Protein AF-A0A1X7TC64-F1 (afdb_monomer_lite)

Structure (mmCIF, N/CA/C/O backbone):
data_AF-A0A1X7TC64-F1
#
_entry.id   AF-A0A1X7TC64-F1
#
loop_
_atom_site.group_PDB
_atom_site.id
_atom_site.type_symbol
_atom_site.label_atom_id
_atom_site.label_alt_id
_atom_site.label_comp_id
_atom_site.label_asym_id
_atom_site.label_entity_id
_atom_site.label_seq_id
_atom_site.pdbx_PDB_ins_code
_atom_site.Cartn_x
_atom_site.Cartn_y
_atom_site.Cartn_z
_atom_site.occupancy
_atom_site.B_iso_or_equiv
_atom_site.auth_seq_id
_atom_site.auth_com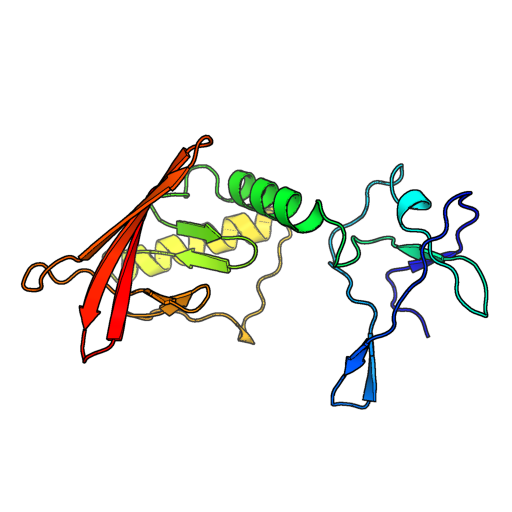p_id
_atom_site.auth_asym_id
_atom_site.auth_atom_id
_atom_site.pdbx_PDB_model_num
ATOM 1 N N . MET A 1 1 ? 27.688 -4.607 -8.112 1.00 47.28 1 MET A N 1
ATOM 2 C CA . MET A 1 1 ? 27.565 -3.399 -8.952 1.00 47.28 1 MET A CA 1
ATOM 3 C C . MET A 1 1 ? 26.449 -3.708 -9.927 1.00 47.28 1 MET A C 1
ATOM 5 O O . MET A 1 1 ? 26.600 -4.655 -10.681 1.00 47.28 1 MET A O 1
ATOM 9 N N . PHE A 1 2 ? 25.334 -2.991 -9.773 1.00 52.28 2 PHE A N 1
ATOM 10 C CA . PHE A 1 2 ? 23.979 -3.282 -10.266 1.00 52.28 2 PHE A CA 1
ATOM 11 C C . PHE A 1 2 ? 23.228 -4.399 -9.521 1.00 52.28 2 PHE A C 1
ATOM 13 O O . PHE A 1 2 ? 23.729 -5.507 -9.341 1.00 52.28 2 PHE A O 1
ATOM 20 N N . ASP A 1 3 ? 22.044 -4.039 -9.014 1.00 54.81 3 ASP A N 1
ATOM 21 C CA . ASP A 1 3 ? 21.034 -4.955 -8.472 1.00 54.81 3 ASP A CA 1
ATOM 22 C C . ASP A 1 3 ? 20.625 -5.981 -9.544 1.00 54.81 3 ASP A C 1
ATOM 24 O O . ASP A 1 3 ? 20.758 -5.710 -10.735 1.00 54.81 3 ASP A O 1
ATOM 28 N N . ARG A 1 4 ? 20.045 -7.127 -9.153 1.00 62.91 4 ARG A N 1
ATOM 29 C CA . ARG A 1 4 ? 19.507 -8.170 -10.070 1.00 62.91 4 ARG A CA 1
ATOM 30 C C . ARG A 1 4 ? 18.315 -7.713 -10.946 1.00 62.91 4 ARG A C 1
ATOM 32 O O . ARG A 1 4 ? 17.581 -8.544 -11.464 1.00 62.91 4 ARG A O 1
ATOM 39 N N . ASN A 1 5 ? 18.100 -6.408 -11.057 1.00 72.94 5 ASN A N 1
ATOM 40 C CA . ASN A 1 5 ? 16.872 -5.755 -11.498 1.00 72.94 5 ASN A CA 1
ATOM 41 C C . ASN A 1 5 ? 17.089 -4.823 -12.705 1.00 72.94 5 ASN A C 1
ATOM 43 O O . ASN A 1 5 ? 16.200 -4.035 -13.035 1.00 72.94 5 ASN A O 1
ATOM 47 N N . VAL A 1 6 ? 18.282 -4.853 -13.305 1.00 78.75 6 VAL A N 1
ATOM 48 C CA . VAL A 1 6 ? 18.631 -4.058 -14.484 1.00 78.75 6 VAL A CA 1
ATOM 49 C C . VAL A 1 6 ? 19.330 -4.924 -15.525 1.00 78.75 6 VAL A C 1
ATOM 51 O O . VAL A 1 6 ? 20.122 -5.808 -15.189 1.00 78.75 6 VAL A O 1
ATOM 54 N N . SER A 1 7 ? 19.082 -4.608 -16.790 1.00 85.12 7 SER A N 1
ATOM 55 C CA . SER A 1 7 ? 19.644 -5.288 -17.954 1.00 85.12 7 SER A CA 1
ATOM 56 C C . SER A 1 7 ? 20.342 -4.280 -18.885 1.00 85.12 7 SER A C 1
ATOM 58 O O . SER A 1 7 ? 19.987 -3.097 -18.880 1.00 85.12 7 SER A O 1
ATOM 60 N N . PRO A 1 8 ? 21.377 -4.679 -19.654 1.00 87.75 8 PRO A N 1
ATOM 61 C CA . PRO A 1 8 ? 21.969 -3.813 -20.674 1.00 87.75 8 PRO A CA 1
ATOM 62 C C . PRO A 1 8 ? 20.907 -3.348 -21.676 1.00 87.75 8 PRO A C 1
ATOM 64 O O . PRO A 1 8 ? 20.043 -4.132 -22.067 1.00 87.75 8 PRO A O 1
ATOM 67 N N . SER A 1 9 ? 20.976 -2.089 -22.102 1.00 85.62 9 SER A N 1
ATOM 68 C CA . SER A 1 9 ? 20.001 -1.504 -23.025 1.00 85.62 9 SER A CA 1
ATOM 69 C C . SER A 1 9 ? 20.677 -0.949 -24.274 1.00 85.62 9 SER A C 1
ATOM 71 O O . SER A 1 9 ? 21.810 -0.476 -24.225 1.00 85.62 9 SER A O 1
ATOM 73 N N . GLN A 1 10 ? 19.951 -0.984 -25.390 1.00 85.94 10 GLN A N 1
ATOM 74 C CA . GLN A 1 10 ? 20.285 -0.281 -26.637 1.00 85.94 10 GLN A CA 1
ATOM 75 C C . GLN A 1 10 ? 19.230 0.790 -26.964 1.00 85.94 10 GLN A C 1
ATOM 77 O O . GLN A 1 10 ? 19.053 1.168 -28.119 1.00 85.94 10 GLN A O 1
ATOM 82 N N . SER A 1 11 ? 18.488 1.238 -25.947 1.00 84.19 11 SER A N 1
ATOM 83 C CA . SER A 1 11 ? 17.411 2.211 -26.099 1.00 84.19 11 SER A CA 1
ATOM 84 C C . SER A 1 11 ? 17.908 3.529 -26.707 1.00 84.19 11 SER A C 1
ATOM 86 O O . SER A 1 11 ? 18.984 4.006 -26.339 1.00 84.19 11 SER A O 1
ATOM 88 N N . PRO A 1 12 ? 17.111 4.177 -27.577 1.00 83.56 12 PRO A N 1
ATOM 89 C CA . PRO A 1 12 ? 17.381 5.544 -28.018 1.00 83.56 12 PRO A CA 1
ATOM 90 C C . PRO A 1 12 ? 17.158 6.582 -26.901 1.00 83.56 12 PRO A C 1
ATOM 92 O O . PRO A 1 12 ? 17.525 7.746 -27.057 1.00 83.56 12 PRO A O 1
ATOM 95 N N . TRP A 1 13 ? 16.559 6.181 -25.775 1.00 78.06 13 TRP A N 1
ATOM 96 C CA . TRP A 1 13 ? 16.322 7.020 -24.603 1.00 78.06 13 TRP A CA 1
ATOM 97 C C . TRP A 1 13 ? 17.441 6.844 -23.572 1.00 78.06 13 TRP A C 1
ATOM 99 O O . TRP A 1 13 ? 17.956 5.748 -23.369 1.00 78.06 13 TRP A O 1
ATOM 109 N N . SER A 1 14 ? 17.799 7.919 -22.869 1.00 80.44 14 SER A N 1
ATOM 110 C CA . SER A 1 14 ? 18.749 7.855 -21.756 1.00 80.44 14 SER A CA 1
ATOM 111 C C . SER A 1 14 ? 18.461 8.953 -20.740 1.00 80.44 14 SER A C 1
ATOM 113 O O . SER A 1 14 ? 18.655 10.135 -21.020 1.00 80.44 14 SER A O 1
ATOM 115 N N . SER A 1 15 ? 18.064 8.557 -19.535 1.00 76.81 15 SER A N 1
ATOM 116 C CA .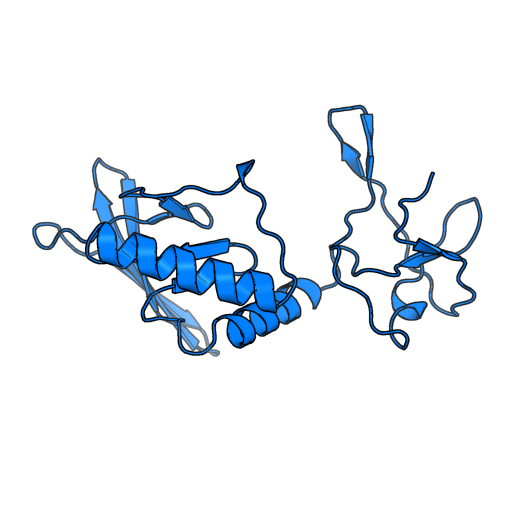 SER A 1 15 ? 17.904 9.461 -18.394 1.00 76.81 15 SER A CA 1
ATOM 117 C C . SER A 1 15 ? 19.160 9.451 -17.509 1.00 76.81 15 SER A C 1
ATOM 119 O O . SER A 1 15 ? 19.787 8.401 -17.340 1.00 76.81 15 SER A O 1
ATOM 121 N N . PRO A 1 16 ? 19.566 10.586 -16.914 1.00 67.69 16 PRO A N 1
ATOM 122 C CA . PRO A 1 16 ? 20.609 10.582 -15.894 1.00 67.69 16 PRO A CA 1
ATOM 123 C C . PRO A 1 16 ? 20.117 9.836 -14.646 1.00 67.69 16 PRO A C 1
ATOM 125 O O . PRO A 1 16 ? 18.955 9.960 -14.264 1.00 67.69 16 PRO A O 1
ATOM 128 N N . VAL A 1 17 ? 21.000 9.080 -13.987 1.00 69.44 17 VAL A N 1
ATOM 129 C CA . VAL A 1 17 ? 20.669 8.380 -12.737 1.00 69.44 17 VAL A CA 1
ATOM 130 C C . VAL A 1 17 ? 21.450 8.953 -11.563 1.00 69.44 17 VAL A C 1
ATOM 132 O O . VAL A 1 17 ? 22.655 9.189 -11.650 1.00 69.44 17 VAL A O 1
ATOM 135 N N . ILE A 1 18 ? 20.758 9.159 -10.444 1.00 64.44 18 ILE A N 1
ATOM 136 C CA . ILE A 1 18 ? 21.361 9.592 -9.185 1.00 64.44 18 ILE A CA 1
ATOM 137 C C . ILE A 1 18 ? 21.434 8.381 -8.258 1.00 64.44 18 ILE A C 1
ATOM 139 O O . ILE A 1 18 ? 20.428 7.729 -7.986 1.00 64.44 18 ILE A O 1
ATOM 143 N N . LEU A 1 19 ? 22.639 8.081 -7.772 1.00 67.38 19 LEU A N 1
ATOM 144 C CA . LEU A 1 19 ? 22.860 7.038 -6.776 1.00 67.38 19 LEU A CA 1
ATOM 145 C C . LEU A 1 19 ? 22.712 7.635 -5.379 1.00 67.38 19 LEU A C 1
ATOM 147 O O . LEU A 1 19 ? 23.426 8.572 -5.022 1.00 67.38 19 LEU A O 1
ATOM 151 N N . VAL A 1 20 ? 21.816 7.067 -4.575 1.00 68.56 20 VAL A N 1
ATOM 152 C CA . VAL A 1 20 ? 21.638 7.486 -3.183 1.00 68.56 20 VAL A CA 1
ATOM 153 C C . VAL A 1 20 ? 22.528 6.628 -2.292 1.00 68.56 20 VAL A C 1
ATOM 155 O O . VAL A 1 20 ? 22.457 5.397 -2.323 1.00 68.56 20 VAL A O 1
ATOM 158 N N . LYS A 1 21 ? 23.368 7.280 -1.480 1.00 70.44 21 LYS A N 1
ATOM 159 C CA . LYS A 1 21 ? 24.197 6.615 -0.470 1.00 70.44 21 LYS A CA 1
ATOM 160 C C . LYS A 1 21 ? 23.407 6.473 0.830 1.00 70.44 21 LYS A C 1
ATOM 162 O O . LYS A 1 21 ? 22.960 7.466 1.401 1.00 70.44 21 LYS A O 1
ATOM 167 N N . LYS A 1 22 ? 23.225 5.242 1.301 1.00 71.06 22 LYS A N 1
ATOM 168 C CA . LYS A 1 22 ? 22.591 4.954 2.592 1.00 71.06 22 LYS A CA 1
ATOM 169 C C . LYS A 1 22 ? 23.537 5.243 3.759 1.00 71.06 22 LYS A C 1
ATOM 171 O O . LYS A 1 22 ? 24.749 5.367 3.586 1.00 71.06 22 LYS A O 1
ATOM 176 N N . LYS A 1 23 ? 22.969 5.301 4.972 1.00 75.06 23 LYS A N 1
ATOM 177 C CA . LYS A 1 23 ? 23.714 5.478 6.235 1.00 75.06 23 LYS A CA 1
ATOM 178 C C . LYS A 1 23 ? 24.779 4.394 6.464 1.00 75.06 23 LYS A C 1
ATOM 180 O O . LYS A 1 23 ? 25.772 4.663 7.123 1.00 75.06 23 LYS A O 1
ATOM 185 N N . ASP A 1 24 ? 24.585 3.204 5.899 1.00 77.75 24 ASP A N 1
ATOM 186 C CA . ASP A 1 24 ? 25.529 2.078 5.944 1.00 77.75 24 ASP A CA 1
ATOM 187 C C . ASP A 1 24 ? 26.651 2.161 4.884 1.00 77.75 24 ASP A C 1
ATOM 189 O O . ASP A 1 24 ? 27.509 1.286 4.814 1.00 77.75 24 ASP A O 1
ATOM 193 N N . GLY A 1 25 ? 26.658 3.205 4.048 1.00 72.31 25 GLY A N 1
ATOM 194 C CA . GLY A 1 25 ? 27.643 3.415 2.991 1.00 72.31 25 GLY A CA 1
ATOM 195 C C . GLY A 1 25 ? 27.323 2.740 1.655 1.00 72.31 25 GLY A C 1
ATOM 196 O O . GLY A 1 25 ? 28.006 3.036 0.672 1.00 72.31 25 GLY A O 1
ATOM 197 N N . SER A 1 26 ? 26.284 1.901 1.583 1.00 70.50 26 SER A N 1
ATOM 198 C CA . SER A 1 26 ? 25.853 1.253 0.342 1.00 70.50 26 SER A CA 1
ATOM 199 C C . SER A 1 26 ? 25.202 2.248 -0.627 1.00 70.50 26 SER A C 1
ATOM 201 O O . SER A 1 26 ? 24.539 3.206 -0.222 1.00 70.50 26 SER A O 1
ATOM 203 N N . LEU A 1 27 ? 25.403 2.026 -1.927 1.00 63.38 27 LEU A N 1
ATOM 204 C CA . LEU A 1 27 ? 24.753 2.788 -2.994 1.00 63.38 27 LEU A CA 1
ATOM 205 C C . LEU A 1 27 ? 23.529 2.010 -3.468 1.00 63.38 27 LEU A C 1
ATOM 207 O O . LEU A 1 27 ? 23.649 0.843 -3.836 1.00 63.38 27 LEU A O 1
ATOM 211 N N . HIS A 1 28 ? 22.368 2.655 -3.466 1.00 67.56 28 HIS A N 1
ATOM 212 C CA . HIS A 1 28 ? 21.121 2.061 -3.929 1.00 67.56 28 HIS A CA 1
ATOM 213 C C . HIS A 1 28 ? 20.537 2.868 -5.084 1.00 67.56 28 HIS A C 1
ATOM 215 O O . HIS A 1 28 ? 20.495 4.101 -5.048 1.00 67.56 28 HIS A O 1
ATOM 221 N N . PHE A 1 29 ? 20.023 2.142 -6.074 1.00 65.44 29 PHE A N 1
ATOM 222 C CA . PHE A 1 29 ? 18.978 2.671 -6.933 1.00 65.44 29 PHE A CA 1
ATOM 223 C C . PHE A 1 29 ? 17.679 2.682 -6.128 1.00 65.44 29 PHE A C 1
ATOM 225 O O . PHE A 1 29 ? 17.368 1.724 -5.414 1.00 65.44 29 PHE A O 1
ATOM 232 N N . CYS A 1 30 ? 16.907 3.757 -6.231 1.00 60.78 30 CYS A N 1
ATOM 233 C CA . CYS A 1 30 ? 15.544 3.735 -5.732 1.00 60.78 30 CYS A CA 1
ATOM 234 C C . CYS A 1 30 ? 14.721 2.943 -6.761 1.00 60.78 30 CYS A C 1
ATOM 236 O O . CYS A 1 30 ? 14.377 3.472 -7.812 1.00 60.78 30 CYS A O 1
ATOM 238 N N . VAL A 1 31 ? 14.450 1.662 -6.482 1.00 56.03 31 VAL A N 1
ATOM 239 C CA . VAL A 1 31 ? 13.674 0.761 -7.352 1.00 56.03 31 VAL A CA 1
ATOM 240 C C . VAL A 1 31 ? 12.468 0.156 -6.623 1.00 56.03 31 VAL A C 1
ATOM 242 O O . VAL A 1 31 ? 12.610 -0.382 -5.526 1.00 56.03 31 VAL A O 1
ATOM 245 N N . ASP A 1 32 ? 11.294 0.245 -7.242 1.00 56.31 32 ASP A N 1
ATOM 246 C CA . ASP A 1 32 ? 10.073 -0.510 -6.951 1.00 56.31 32 ASP A CA 1
ATOM 247 C C . ASP A 1 32 ? 10.138 -1.884 -7.655 1.00 56.31 32 ASP A C 1
ATOM 249 O O . ASP A 1 32 ? 10.520 -2.024 -8.813 1.00 56.31 32 ASP A O 1
ATOM 253 N N . TYR A 1 33 ? 9.804 -2.949 -6.929 1.00 55.06 33 TYR A N 1
ATOM 254 C CA . TYR A 1 33 ? 10.034 -4.333 -7.357 1.00 55.06 33 TYR A CA 1
ATOM 255 C C . TYR A 1 33 ? 8.991 -4.882 -8.344 1.00 55.06 33 TYR A C 1
ATOM 257 O O . TYR A 1 33 ? 9.049 -6.059 -8.709 1.00 55.06 33 TYR A O 1
ATOM 265 N N . ARG A 1 34 ? 8.026 -4.076 -8.790 1.00 62.34 34 ARG A N 1
ATOM 266 C CA . ARG A 1 34 ? 7.042 -4.496 -9.801 1.00 62.34 34 ARG A CA 1
ATOM 267 C C . ARG A 1 34 ? 7.662 -4.536 -11.189 1.00 62.34 34 ARG A C 1
ATOM 269 O O . ARG A 1 34 ? 8.330 -3.593 -11.582 1.00 62.34 34 ARG A O 1
ATOM 276 N N . LYS A 1 35 ? 7.398 -5.583 -11.975 1.00 65.25 35 LYS A N 1
ATOM 277 C CA . LYS A 1 35 ? 7.926 -5.692 -13.348 1.00 65.25 35 LYS A CA 1
ATOM 278 C C . LYS A 1 35 ? 7.472 -4.529 -14.236 1.00 65.25 35 LYS A C 1
ATOM 280 O O . LYS A 1 35 ? 6.294 -4.167 -14.249 1.00 65.25 35 LYS A O 1
ATOM 285 N N . VAL A 1 36 ? 8.399 -3.996 -15.028 1.00 72.12 36 VAL A N 1
ATOM 286 C CA . VAL A 1 36 ? 8.080 -3.067 -16.119 1.00 72.12 36 VAL A CA 1
ATOM 287 C C . VAL A 1 36 ? 7.594 -3.883 -17.314 1.00 72.12 36 VAL A C 1
ATOM 289 O O . VAL A 1 36 ? 8.188 -4.908 -17.663 1.00 72.12 36 VAL A O 1
ATOM 292 N N . ALA A 1 37 ? 6.498 -3.433 -17.929 1.00 77.31 37 ALA A N 1
ATOM 293 C CA . ALA A 1 37 ? 6.020 -3.991 -19.192 1.00 77.31 37 ALA A CA 1
ATOM 294 C C . ALA A 1 37 ? 7.125 -3.881 -20.253 1.00 77.31 37 ALA A C 1
ATOM 296 O O . ALA A 1 37 ? 7.764 -2.834 -20.330 1.00 77.31 37 ALA A O 1
ATOM 297 N N . GLU A 1 38 ? 7.337 -4.932 -21.046 1.00 77.69 38 GLU A N 1
ATOM 298 C CA . GLU A 1 38 ? 8.471 -5.041 -21.978 1.00 77.69 38 GLU A CA 1
ATOM 299 C C . GLU A 1 38 ? 8.614 -3.789 -22.864 1.00 77.69 38 GLU A C 1
ATOM 301 O O . GLU A 1 38 ? 9.664 -3.150 -22.855 1.00 77.69 38 GLU A O 1
ATOM 306 N N . ASP A 1 39 ? 7.506 -3.335 -23.459 1.00 81.88 39 ASP A N 1
ATOM 307 C CA . ASP A 1 39 ? 7.423 -2.158 -24.345 1.00 81.88 39 ASP A CA 1
ATOM 308 C C . ASP A 1 39 ? 7.771 -0.815 -23.674 1.00 81.88 39 ASP A C 1
ATOM 310 O O . ASP A 1 39 ? 7.873 0.221 -24.327 1.00 81.88 39 ASP A O 1
ATOM 314 N N . ASN A 1 40 ? 7.890 -0.785 -22.346 1.00 81.12 40 ASN A N 1
ATOM 315 C CA . ASN A 1 40 ? 8.231 0.421 -21.595 1.00 81.12 40 ASN A CA 1
ATOM 316 C C . ASN A 1 40 ? 9.610 0.345 -20.934 1.00 81.12 40 ASN A C 1
ATOM 318 O O . ASN A 1 40 ? 10.035 1.347 -20.358 1.00 81.12 40 ASN A O 1
ATOM 322 N N . ARG A 1 41 ? 10.325 -0.788 -21.012 1.00 83.12 41 ARG A N 1
ATOM 323 C CA . ARG A 1 41 ? 11.660 -0.915 -20.403 1.00 83.12 41 ARG A CA 1
ATOM 324 C C . ARG A 1 41 ? 12.661 0.039 -21.028 1.00 83.12 41 ARG A C 1
ATOM 326 O O . ARG A 1 41 ? 13.379 0.715 -20.295 1.00 83.12 41 ARG A O 1
ATOM 333 N N . GLU A 1 42 ? 12.633 0.185 -22.350 1.00 83.56 42 GLU A N 1
ATOM 334 C CA . GLU A 1 42 ? 13.518 1.101 -23.077 1.00 83.56 42 GLU A CA 1
ATOM 335 C C . GLU A 1 42 ? 13.385 2.560 -22.599 1.00 83.56 42 GLU A C 1
ATOM 337 O O . GLU A 1 42 ? 14.368 3.297 -22.566 1.00 83.56 42 GLU A O 1
ATOM 342 N N . LYS A 1 43 ? 12.197 2.967 -22.130 1.00 81.44 43 LYS A N 1
ATOM 343 C CA . LYS A 1 43 ? 11.934 4.321 -21.608 1.00 81.44 43 LYS A CA 1
ATOM 344 C C . LYS A 1 43 ? 12.521 4.542 -20.216 1.00 81.44 43 LYS A C 1
ATOM 346 O O . LYS A 1 43 ? 12.629 5.677 -19.765 1.00 81.44 43 LYS A O 1
ATOM 351 N N . THR A 1 44 ? 12.894 3.464 -19.529 1.00 82.38 44 THR A N 1
ATOM 352 C CA . THR A 1 44 ? 13.574 3.503 -18.227 1.00 82.38 44 THR A CA 1
ATOM 353 C C . THR A 1 44 ? 15.097 3.471 -18.360 1.00 82.38 44 THR A C 1
ATOM 355 O O . THR A 1 44 ? 15.794 3.363 -17.352 1.00 82.38 44 THR A O 1
ATOM 358 N N . ALA A 1 45 ? 15.620 3.539 -19.589 1.00 85.12 45 ALA A N 1
ATOM 359 C CA . ALA A 1 45 ? 17.046 3.459 -19.836 1.00 85.12 45 ALA A CA 1
ATOM 360 C C . ALA A 1 45 ? 17.810 4.630 -19.201 1.00 85.12 45 ALA A C 1
ATOM 362 O O . ALA A 1 45 ? 17.380 5.788 -19.228 1.00 85.12 45 ALA A O 1
ATOM 363 N N . PHE A 1 46 ? 18.964 4.312 -18.625 1.00 83.88 46 PHE A N 1
ATOM 364 C CA . PHE A 1 46 ? 19.838 5.238 -17.934 1.00 83.88 46 PHE A CA 1
ATOM 365 C C . PHE A 1 46 ? 21.306 4.955 -18.242 1.00 83.88 46 PHE A C 1
ATOM 367 O O . PHE A 1 46 ? 21.740 3.807 -18.382 1.00 83.88 46 PHE A O 1
ATOM 374 N N . SER A 1 47 ? 22.087 6.028 -18.334 1.00 82.88 47 SER A N 1
ATOM 375 C CA . SER A 1 47 ? 23.510 5.949 -18.661 1.00 82.88 47 SER A CA 1
ATOM 376 C C . SER A 1 47 ? 24.373 5.873 -17.409 1.00 82.88 47 SER A C 1
ATOM 378 O O . SER A 1 47 ? 24.201 6.633 -16.454 1.00 82.88 47 SER A O 1
ATOM 380 N N . THR A 1 48 ? 25.359 4.982 -17.437 1.00 79.19 48 THR A N 1
ATOM 381 C CA . THR A 1 48 ? 26.441 4.914 -16.450 1.00 79.19 48 THR A CA 1
ATOM 382 C C . THR A 1 48 ? 27.788 5.049 -17.153 1.00 79.19 48 THR A C 1
ATOM 384 O O . THR A 1 48 ? 27.877 4.936 -18.374 1.00 79.19 48 THR A O 1
ATOM 387 N N . ARG A 1 49 ? 28.876 5.216 -16.388 1.00 79.06 49 ARG A N 1
ATOM 388 C CA . ARG A 1 49 ? 30.242 5.213 -16.949 1.00 79.06 49 ARG A CA 1
ATOM 389 C C . ARG A 1 49 ? 30.588 3.926 -17.710 1.00 79.06 49 ARG A C 1
ATOM 391 O O . ARG A 1 49 ? 31.487 3.949 -18.538 1.00 79.06 49 ARG A O 1
ATOM 398 N N . ASN A 1 50 ? 29.876 2.833 -17.434 1.00 81.38 50 ASN A N 1
ATOM 399 C CA . ASN A 1 50 ? 30.151 1.509 -17.986 1.00 81.38 50 ASN A CA 1
ATOM 400 C C . ASN A 1 50 ? 29.122 1.081 -19.048 1.00 81.38 50 ASN A C 1
ATOM 402 O O . ASN A 1 50 ? 29.082 -0.093 -19.403 1.00 81.38 50 ASN A O 1
ATOM 406 N N . GLY A 1 51 ? 28.279 2.000 -19.529 1.00 83.50 51 GLY A N 1
ATOM 407 C CA . GLY A 1 51 ? 27.294 1.729 -20.577 1.00 83.50 51 GLY A CA 1
ATOM 408 C C . GLY A 1 51 ? 25.864 2.109 -20.204 1.00 83.50 51 GLY A C 1
ATOM 409 O O . GLY A 1 51 ? 25.606 2.672 -19.131 1.00 83.50 51 GLY A O 1
ATOM 410 N N . LEU A 1 52 ? 24.950 1.796 -21.124 1.00 86.62 52 LEU A N 1
ATOM 411 C CA . LEU A 1 52 ? 23.516 2.051 -21.021 1.00 86.62 52 LEU A CA 1
ATOM 412 C C . LEU A 1 52 ? 22.796 0.819 -20.457 1.00 86.62 52 LEU A C 1
ATOM 414 O O . LEU A 1 52 ? 22.986 -0.304 -20.928 1.00 86.62 52 LEU A O 1
ATOM 418 N N . PHE A 1 53 ? 21.954 1.037 -19.454 1.00 87.00 53 PHE A N 1
ATOM 419 C CA . PHE A 1 53 ? 21.182 -0.005 -18.779 1.00 87.00 53 PHE A CA 1
ATOM 420 C C . PHE A 1 53 ? 19.715 0.410 -18.703 1.00 87.00 53 PHE A C 1
ATOM 422 O O . PHE A 1 53 ? 19.410 1.592 -18.769 1.00 87.00 53 PHE A O 1
ATOM 429 N N . GLN A 1 54 ? 18.804 -0.543 -18.550 1.00 86.44 54 GLN A N 1
ATOM 430 C CA . GLN A 1 54 ? 17.374 -0.309 -18.334 1.00 86.44 54 GLN A CA 1
ATOM 431 C C . GLN A 1 54 ? 16.885 -1.112 -17.132 1.00 86.44 54 GLN A C 1
ATOM 433 O O . GLN A 1 54 ? 17.512 -2.101 -16.749 1.00 86.44 54 GLN A O 1
ATOM 438 N N . PHE A 1 55 ? 15.773 -0.699 -16.529 1.00 83.62 55 PHE A N 1
ATOM 439 C CA . PHE A 1 55 ? 15.206 -1.419 -15.397 1.00 83.62 55 PHE A CA 1
ATOM 440 C C . PHE A 1 55 ? 14.222 -2.508 -15.845 1.00 83.62 55 PHE A C 1
ATOM 442 O O . PHE A 1 55 ? 13.327 -2.272 -16.658 1.00 83.62 55 PHE A O 1
ATOM 449 N N . ASP A 1 56 ? 14.341 -3.695 -15.248 1.00 79.12 56 ASP A N 1
ATOM 450 C CA . ASP A 1 56 ? 13.398 -4.805 -15.451 1.00 79.12 56 ASP A CA 1
ATOM 451 C C . ASP A 1 56 ? 12.170 -4.684 -14.528 1.00 79.12 56 ASP A C 1
ATOM 453 O O . ASP A 1 56 ? 11.099 -5.247 -14.783 1.00 79.12 56 ASP A O 1
ATOM 457 N N . VAL A 1 57 ? 12.320 -3.904 -13.456 1.00 77.38 57 VAL A N 1
ATOM 458 C CA . VAL A 1 57 ? 11.292 -3.557 -12.470 1.00 77.38 57 VAL A CA 1
ATOM 459 C C . VAL A 1 57 ? 11.196 -2.037 -12.309 1.00 77.38 57 VAL A C 1
ATOM 461 O O . VAL A 1 57 ? 12.088 -1.301 -12.702 1.00 77.38 57 VAL A O 1
ATOM 464 N N . MET A 1 58 ? 10.071 -1.531 -11.835 1.00 72.06 58 MET A N 1
ATOM 465 C CA . MET A 1 58 ? 9.727 -0.119 -11.892 1.00 72.06 58 MET A CA 1
ATOM 466 C C . MET A 1 58 ? 10.697 0.716 -11.046 1.00 72.06 58 MET A C 1
ATOM 468 O O . MET A 1 58 ? 10.745 0.524 -9.847 1.00 72.06 58 MET A O 1
ATOM 472 N N . PRO A 1 59 ? 11.469 1.676 -11.574 1.00 70.38 59 PRO A N 1
ATOM 473 C CA . PRO A 1 59 ? 12.251 2.550 -10.702 1.00 70.38 59 PRO A CA 1
ATOM 474 C C . PRO A 1 59 ? 11.337 3.482 -9.878 1.00 70.38 59 PRO A C 1
ATOM 476 O O . PRO A 1 59 ? 10.296 3.938 -10.359 1.00 70.38 59 PRO A O 1
ATOM 479 N N . PHE A 1 60 ? 11.719 3.796 -8.636 1.00 62.47 60 PHE A N 1
ATOM 480 C CA . PHE A 1 60 ? 11.075 4.860 -7.853 1.00 62.47 60 PHE A CA 1
ATOM 481 C C . PHE A 1 60 ? 11.319 6.216 -8.532 1.00 62.47 60 PHE A C 1
ATOM 483 O O . PHE A 1 60 ? 12.378 6.454 -9.110 1.00 62.47 60 PHE A O 1
ATOM 490 N N . GLY A 1 61 ? 10.348 7.125 -8.424 1.00 61.19 61 GLY A N 1
ATOM 491 C CA . GLY A 1 61 ? 10.416 8.456 -9.042 1.00 61.19 61 GLY A CA 1
ATOM 492 C C . GLY A 1 61 ? 9.803 8.538 -10.444 1.00 61.19 61 GLY A C 1
ATOM 493 O O . GLY A 1 61 ? 9.666 9.632 -10.979 1.00 61.19 61 GLY A O 1
ATOM 494 N N . LEU A 1 62 ? 9.351 7.419 -11.022 1.00 63.38 62 LEU A N 1
ATOM 495 C CA . LEU A 1 62 ? 8.414 7.460 -12.147 1.00 63.38 62 LEU A CA 1
ATOM 496 C C . LEU A 1 62 ? 7.078 8.035 -11.664 1.00 63.38 62 LEU A C 1
ATOM 498 O O . LEU A 1 62 ? 6.412 7.421 -10.829 1.00 63.38 62 LEU A O 1
ATOM 502 N N . CYS A 1 63 ? 6.655 9.171 -12.227 1.00 57.50 63 CYS A N 1
ATOM 503 C CA . CYS A 1 63 ? 5.454 9.903 -11.802 1.00 57.50 63 CYS A CA 1
ATOM 504 C C . CYS A 1 63 ? 4.179 9.037 -11.729 1.00 57.50 63 CYS A C 1
ATOM 506 O O . CYS A 1 63 ? 3.297 9.302 -10.922 1.00 57.50 63 CYS A O 1
ATOM 508 N N . ASN A 1 64 ? 4.097 7.961 -12.520 1.00 63.31 64 ASN A N 1
ATOM 509 C CA . ASN A 1 64 ? 2.917 7.091 -12.595 1.00 63.31 64 ASN A CA 1
ATOM 510 C C . ASN A 1 64 ? 3.001 5.824 -11.726 1.00 63.31 64 ASN A C 1
ATOM 512 O O . ASN A 1 64 ? 2.049 5.042 -11.696 1.00 63.31 64 ASN A O 1
ATOM 516 N N . ALA A 1 65 ? 4.119 5.586 -11.034 1.00 69.44 65 ALA A N 1
ATOM 517 C CA . ALA A 1 65 ? 4.317 4.378 -10.236 1.00 69.44 65 ALA A CA 1
ATOM 518 C C . ALA A 1 65 ? 3.297 4.277 -9.093 1.00 69.44 65 ALA A C 1
ATOM 520 O O . ALA A 1 65 ? 2.620 3.255 -8.952 1.00 69.44 65 ALA A O 1
ATOM 521 N N . LEU A 1 66 ? 3.141 5.364 -8.337 1.00 70.88 66 LEU A N 1
ATOM 522 C CA . LEU A 1 66 ? 2.235 5.467 -7.190 1.00 70.88 66 LEU A CA 1
ATOM 523 C C . LEU A 1 66 ? 0.772 5.335 -7.626 1.00 70.88 66 LEU A C 1
ATOM 525 O O . LEU A 1 66 ? 0.049 4.496 -7.101 1.00 70.88 66 LEU A O 1
ATOM 529 N N . ALA A 1 67 ? 0.361 6.066 -8.667 1.00 75.56 67 ALA A N 1
ATOM 530 C CA . ALA A 1 67 ? -1.000 5.987 -9.202 1.00 75.56 67 ALA A CA 1
ATOM 531 C C . ALA A 1 67 ? -1.348 4.578 -9.717 1.00 75.56 67 ALA A C 1
ATOM 533 O O . ALA A 1 67 ? -2.449 4.074 -9.499 1.00 75.56 67 ALA A O 1
ATOM 534 N N . ARG A 1 68 ? -0.399 3.894 -10.369 1.00 76.56 68 ARG A N 1
ATOM 535 C CA . ARG A 1 68 ? -0.593 2.504 -10.805 1.00 76.56 68 ARG A CA 1
ATOM 536 C C . ARG A 1 68 ? -0.650 1.536 -9.625 1.00 76.56 68 ARG A C 1
ATOM 538 O O . ARG A 1 68 ? -1.340 0.527 -9.718 1.00 76.56 68 ARG A O 1
ATOM 545 N N . PHE A 1 69 ? 0.099 1.807 -8.554 1.00 80.88 69 PHE A N 1
ATOM 546 C CA . PHE A 1 69 ? 0.068 0.984 -7.345 1.00 80.88 69 PHE A CA 1
ATOM 547 C C . PHE A 1 69 ? -1.255 1.131 -6.607 1.00 80.88 69 PHE A C 1
ATOM 549 O O . PHE A 1 69 ? -1.894 0.120 -6.347 1.00 80.88 69 PHE A O 1
ATOM 556 N N . GLN A 1 70 ? -1.716 2.367 -6.405 1.00 83.25 70 GLN A N 1
ATOM 557 C CA . GLN A 1 70 ? -3.033 2.642 -5.837 1.00 83.25 70 GLN A CA 1
ATOM 558 C C . GLN A 1 70 ? -4.121 1.883 -6.602 1.00 83.25 70 GLN A C 1
ATOM 560 O O . GLN A 1 70 ? -4.845 1.093 -6.013 1.00 83.25 70 GLN A O 1
ATOM 565 N N . ARG A 1 71 ? -4.154 2.003 -7.938 1.00 84.50 71 ARG A N 1
ATOM 566 C CA . ARG A 1 71 ? -5.131 1.279 -8.769 1.00 84.50 71 ARG A CA 1
ATOM 567 C C . ARG A 1 71 ? -5.044 -0.240 -8.625 1.00 84.50 71 ARG A C 1
ATOM 569 O O . ARG A 1 71 ? -6.067 -0.913 -8.662 1.00 84.50 71 ARG A O 1
ATOM 576 N N . LEU A 1 72 ? -3.834 -0.793 -8.516 1.00 87.25 72 LEU A N 1
ATOM 577 C CA . LEU A 1 72 ? -3.648 -2.225 -8.277 1.00 87.25 72 LEU A CA 1
ATOM 578 C C . LEU A 1 72 ? -4.253 -2.625 -6.930 1.00 87.25 72 LEU A C 1
ATOM 580 O O . LEU A 1 72 ? -5.007 -3.592 -6.875 1.00 87.25 72 LEU A O 1
ATOM 584 N N . MET A 1 73 ? -3.948 -1.876 -5.874 1.00 89.38 73 MET A N 1
ATOM 585 C CA . MET A 1 73 ? -4.475 -2.133 -4.537 1.00 89.38 73 MET A CA 1
ATOM 586 C C . MET A 1 73 ? -6.001 -2.014 -4.499 1.00 89.38 73 MET A C 1
ATOM 588 O O . MET A 1 73 ? -6.654 -2.887 -3.926 1.00 89.38 73 MET A O 1
ATOM 592 N N . ASP A 1 74 ? -6.563 -1.016 -5.187 1.00 88.25 74 ASP A N 1
ATOM 593 C CA . ASP A 1 74 ? -8.010 -0.830 -5.292 1.00 88.25 74 ASP A CA 1
ATOM 594 C C . ASP A 1 74 ? -8.690 -2.040 -5.956 1.00 88.25 74 ASP A C 1
ATOM 596 O O . ASP A 1 74 ? -9.763 -2.467 -5.534 1.00 88.25 74 ASP A O 1
ATOM 600 N N . MET A 1 75 ? -8.051 -2.637 -6.971 1.00 89.31 75 MET A N 1
ATOM 601 C CA . MET A 1 75 ? -8.550 -3.847 -7.637 1.00 89.31 75 MET A CA 1
ATOM 602 C C . MET A 1 75 ? -8.403 -5.103 -6.770 1.00 89.31 75 MET A C 1
ATOM 604 O O . MET A 1 75 ? -9.329 -5.906 -6.692 1.00 89.31 75 MET A O 1
ATOM 608 N N . VAL A 1 76 ? -7.256 -5.293 -6.111 1.00 92.19 76 VAL A N 1
ATOM 609 C CA . VAL A 1 76 ? -6.985 -6.482 -5.277 1.00 92.19 76 VAL A CA 1
ATOM 610 C C . VAL A 1 76 ? -7.934 -6.544 -4.079 1.00 92.19 76 VAL A C 1
ATOM 612 O O . VAL A 1 76 ? -8.472 -7.606 -3.744 1.00 92.19 76 VAL A O 1
ATOM 615 N N . LEU A 1 77 ? -8.170 -5.391 -3.456 1.00 92.56 77 LEU A N 1
ATOM 616 C CA . LEU A 1 77 ? -9.034 -5.246 -2.288 1.00 92.56 77 LEU A CA 1
ATOM 617 C C . LEU A 1 77 ? -10.460 -4.824 -2.659 1.00 92.56 77 LEU A C 1
ATOM 619 O O . LEU A 1 77 ? -11.259 -4.508 -1.777 1.00 92.56 77 LEU A O 1
ATOM 623 N N . ALA A 1 78 ? -10.817 -4.885 -3.946 1.00 91.62 78 ALA A N 1
ATOM 624 C CA . ALA A 1 78 ? -12.172 -4.620 -4.403 1.00 91.62 78 ALA A CA 1
ATOM 625 C C . ALA A 1 78 ? -13.185 -5.493 -3.642 1.00 91.62 78 ALA A C 1
ATOM 627 O O . ALA A 1 78 ? -13.000 -6.708 -3.471 1.00 91.62 78 ALA A O 1
ATOM 628 N N . GLY A 1 79 ? -14.251 -4.843 -3.170 1.00 90.94 79 GLY A N 1
ATOM 629 C CA . GLY A 1 79 ? -15.286 -5.437 -2.321 1.00 90.94 79 GLY A CA 1
ATOM 630 C C . GLY A 1 79 ? -14.961 -5.472 -0.823 1.00 90.94 79 GLY A C 1
ATOM 631 O O . GLY A 1 79 ? -15.847 -5.790 -0.043 1.00 90.94 79 GLY A O 1
ATOM 632 N N . LEU A 1 80 ? -13.729 -5.143 -0.417 1.00 91.06 80 LEU A N 1
ATOM 633 C CA . LEU A 1 80 ? -13.320 -5.012 0.991 1.00 91.06 80 LEU A CA 1
ATOM 634 C C . LEU A 1 80 ? -13.065 -3.549 1.391 1.00 91.06 80 LEU A C 1
ATOM 636 O O . LEU A 1 80 ? -13.120 -3.202 2.575 1.00 91.06 80 LEU A O 1
ATOM 640 N N . LEU A 1 81 ? -12.776 -2.699 0.400 1.00 87.75 81 LEU A N 1
ATOM 641 C CA . LEU A 1 81 ? -12.576 -1.264 0.585 1.00 87.75 81 LEU A CA 1
ATOM 642 C C . LEU A 1 81 ? -13.797 -0.612 1.232 1.00 87.75 81 LEU A C 1
ATOM 644 O O . LEU A 1 81 ? -14.932 -0.939 0.889 1.00 87.75 81 LEU A O 1
ATOM 648 N N . TRP A 1 82 ? -13.538 0.345 2.120 1.00 83.31 82 TRP A N 1
ATOM 649 C CA . TRP A 1 82 ? -14.528 1.168 2.827 1.00 83.31 82 TRP A CA 1
ATOM 650 C C . TRP A 1 82 ? -15.423 0.426 3.828 1.00 83.31 82 TRP A C 1
ATOM 652 O O . TRP A 1 82 ? -16.022 1.082 4.673 1.00 83.31 82 TRP A O 1
ATOM 662 N N . ASP A 1 83 ? -15.467 -0.907 3.787 1.00 85.44 83 ASP A N 1
ATOM 663 C CA . ASP A 1 83 ? -16.166 -1.728 4.781 1.00 85.44 83 ASP A CA 1
ATOM 664 C C . ASP A 1 83 ? -15.198 -2.248 5.853 1.00 85.44 83 ASP A C 1
ATOM 666 O O . ASP A 1 83 ? -15.344 -1.963 7.042 1.00 85.44 83 ASP A O 1
ATOM 670 N N . ILE A 1 84 ? -14.140 -2.949 5.429 1.00 88.88 84 ILE A N 1
ATOM 671 C CA . ILE A 1 84 ? -13.185 -3.576 6.356 1.00 88.88 84 ILE A CA 1
ATOM 672 C C . ILE A 1 84 ? -11.758 -3.052 6.226 1.00 88.88 84 ILE A C 1
ATOM 674 O O . ILE A 1 84 ? -10.943 -3.291 7.118 1.00 88.88 84 ILE A O 1
ATOM 678 N N . CYS A 1 85 ? -11.422 -2.357 5.138 1.00 88.94 85 CYS A N 1
ATOM 679 C CA . CYS A 1 85 ? -10.097 -1.773 4.964 1.00 88.94 85 CYS A CA 1
ATOM 680 C C . CYS A 1 85 ? -10.107 -0.449 4.194 1.00 88.94 85 CYS A C 1
ATOM 682 O O . CYS A 1 85 ? -10.939 -0.226 3.317 1.00 88.94 85 CYS A O 1
ATOM 684 N N . LEU A 1 86 ? -9.134 0.404 4.502 1.00 86.81 86 LEU A N 1
ATOM 685 C CA . LEU A 1 86 ? -8.807 1.625 3.772 1.00 86.81 86 LEU A CA 1
ATOM 686 C C . LEU A 1 86 ? -7.394 1.485 3.202 1.00 86.81 86 LEU A C 1
ATOM 688 O O . LEU A 1 86 ? -6.496 0.993 3.884 1.00 86.81 86 LEU A O 1
ATOM 692 N N . VAL A 1 87 ? -7.193 1.933 1.969 1.00 85.81 87 VAL A N 1
ATOM 693 C CA . VAL A 1 87 ? -5.895 1.887 1.291 1.00 85.81 87 VAL A CA 1
ATOM 694 C C . VAL A 1 87 ? -5.462 3.302 0.950 1.00 85.81 87 VAL A C 1
ATOM 696 O O . VAL A 1 87 ? -6.223 4.048 0.337 1.00 85.81 87 VAL A O 1
ATOM 699 N N . TYR A 1 88 ? -4.218 3.637 1.276 1.00 79.81 88 TYR A N 1
ATOM 700 C CA . TYR A 1 88 ? -3.558 4.834 0.770 1.00 79.81 88 TYR A CA 1
ATOM 701 C C . TYR A 1 88 ? -2.138 4.490 0.340 1.00 79.81 88 TYR A C 1
ATOM 703 O O . TYR A 1 88 ? -1.274 4.200 1.167 1.00 79.81 88 TYR A O 1
ATOM 711 N N . ILE A 1 89 ? -1.900 4.555 -0.965 1.00 75.25 89 ILE A N 1
ATOM 712 C CA . ILE A 1 89 ? -0.627 4.255 -1.611 1.00 75.25 89 ILE A CA 1
ATOM 713 C C . ILE A 1 89 ? -0.112 2.875 -1.169 1.00 75.25 89 ILE A C 1
ATOM 715 O O . ILE A 1 89 ? -0.615 1.862 -1.652 1.00 75.25 89 ILE A O 1
ATOM 719 N N . ASP A 1 90 ? 0.856 2.836 -0.251 1.00 77.00 90 ASP A N 1
ATOM 720 C CA . ASP A 1 90 ? 1.548 1.625 0.193 1.00 77.00 90 ASP A CA 1
ATOM 721 C C . ASP A 1 90 ? 0.988 1.058 1.506 1.00 77.00 90 ASP A C 1
ATOM 723 O O . ASP A 1 90 ? 1.329 -0.065 1.888 1.00 77.00 90 ASP A O 1
ATOM 727 N N . ASP A 1 91 ? 0.130 1.812 2.195 1.00 83.19 91 ASP A N 1
ATOM 728 C CA . ASP A 1 91 ? -0.373 1.470 3.519 1.00 83.19 91 ASP A CA 1
ATOM 729 C C . ASP A 1 91 ? -1.843 1.027 3.455 1.00 83.19 91 ASP A C 1
ATOM 731 O O . ASP A 1 91 ? -2.697 1.668 2.836 1.00 83.19 91 ASP A O 1
ATOM 735 N N . VAL A 1 92 ? -2.143 -0.083 4.137 1.00 88.06 92 VAL A N 1
ATOM 736 C CA . VAL A 1 92 ? -3.502 -0.620 4.284 1.00 88.06 92 VAL A CA 1
ATOM 737 C C . VAL A 1 92 ? -3.886 -0.586 5.755 1.00 88.06 92 VAL A C 1
ATOM 739 O O . VAL A 1 92 ? -3.259 -1.247 6.585 1.00 88.06 92 VAL A O 1
ATOM 742 N N . ILE A 1 93 ? -4.937 0.159 6.077 1.00 89.19 93 ILE A N 1
ATOM 743 C CA . ILE A 1 93 ? -5.583 0.116 7.387 1.00 89.19 93 ILE A CA 1
ATOM 744 C C . ILE A 1 93 ? -6.681 -0.928 7.321 1.00 89.19 93 ILE A C 1
ATOM 746 O O . ILE A 1 93 ? 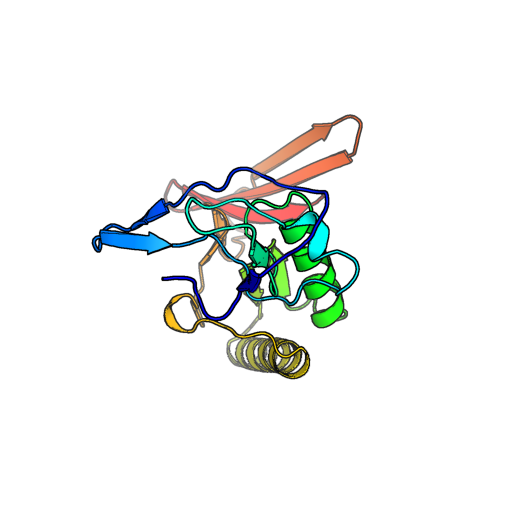-7.524 -0.897 6.430 1.00 89.19 93 ILE A O 1
ATOM 750 N N . ILE A 1 94 ? -6.696 -1.830 8.291 1.00 90.69 94 ILE A N 1
ATOM 751 C CA . ILE A 1 94 ? -7.740 -2.839 8.438 1.00 90.69 94 ILE A CA 1
ATOM 752 C C . ILE A 1 94 ? -8.539 -2.455 9.676 1.00 90.69 94 ILE A C 1
ATOM 754 O O . ILE A 1 94 ? -7.965 -2.117 10.707 1.00 90.69 94 ILE A O 1
ATOM 758 N N . MET A 1 95 ? -9.859 -2.473 9.572 1.00 87.56 95 MET A N 1
ATOM 759 C CA . MET A 1 95 ? -10.781 -2.061 10.626 1.00 87.56 95 MET A CA 1
ATOM 760 C C . MET A 1 95 ? -11.605 -3.266 11.075 1.00 87.56 95 MET A C 1
ATOM 762 O O . MET A 1 95 ? -11.782 -4.235 10.338 1.00 87.56 95 MET A O 1
ATOM 766 N N . GLY A 1 96 ? -12.075 -3.254 12.317 1.00 87.38 96 GLY A N 1
ATOM 767 C CA . GLY A 1 96 ? -12.946 -4.295 12.857 1.00 87.38 96 GLY A CA 1
ATOM 768 C C . GLY A 1 96 ? -13.605 -3.816 14.142 1.00 87.38 96 GLY A C 1
ATOM 769 O O . GLY A 1 96 ? -12.993 -3.078 14.908 1.00 87.38 96 GLY A O 1
ATOM 770 N N . ARG A 1 97 ? -14.864 -4.208 14.357 1.00 85.31 97 ARG A N 1
ATOM 771 C CA . ARG A 1 97 ? -15.655 -3.772 15.524 1.00 85.31 97 ARG A CA 1
ATOM 772 C C . ARG A 1 97 ? -15.238 -4.473 16.815 1.00 85.31 97 ARG A C 1
ATOM 774 O O . ARG A 1 97 ? -15.313 -3.894 17.891 1.00 85.31 97 ARG A O 1
ATOM 781 N N . ASP A 1 98 ? -14.799 -5.716 16.694 1.00 88.25 98 ASP A N 1
ATOM 782 C CA . ASP A 1 98 ? -14.336 -6.561 17.785 1.00 88.25 98 ASP A CA 1
ATOM 783 C C . ASP A 1 98 ? -13.086 -7.338 17.357 1.00 88.25 98 ASP A C 1
ATOM 785 O O . ASP A 1 98 ? -12.737 -7.398 16.175 1.00 88.25 98 ASP A O 1
ATOM 789 N N . CYS A 1 99 ? -12.402 -7.942 18.329 1.00 87.25 99 CYS A N 1
ATOM 790 C CA . CYS A 1 99 ? -11.142 -8.642 18.091 1.00 87.25 99 CYS A CA 1
ATOM 791 C C . CYS A 1 99 ? -11.289 -9.799 17.085 1.00 87.25 99 CYS A C 1
ATOM 793 O O . CYS A 1 99 ? -10.449 -9.953 16.200 1.00 87.25 99 CYS A O 1
ATOM 795 N N . ASN A 1 100 ? -12.373 -10.578 17.164 1.00 91.44 100 ASN A N 1
ATOM 796 C CA . ASN A 1 100 ? -12.576 -11.740 16.294 1.00 91.44 100 ASN A CA 1
ATOM 797 C C . ASN A 1 100 ? -12.908 -11.309 14.861 1.00 91.44 100 ASN A C 1
ATOM 799 O O . ASN A 1 100 ? -12.333 -11.835 13.901 1.00 91.44 100 ASN A O 1
ATOM 803 N N . SER A 1 101 ? -13.790 -10.317 14.707 1.00 91.50 101 SER A N 1
ATOM 804 C CA . SER A 1 101 ? -14.078 -9.704 13.407 1.00 91.50 101 SER A CA 1
ATOM 805 C C . SER A 1 101 ? -12.813 -9.102 12.796 1.00 91.50 101 SER A C 1
ATOM 807 O O . SER A 1 101 ? -12.533 -9.333 11.621 1.00 91.50 101 SER A O 1
ATOM 809 N N . HIS A 1 102 ? -11.997 -8.405 13.588 1.00 90.94 102 HIS A N 1
ATOM 810 C CA . HIS A 1 102 ? -10.762 -7.799 13.103 1.00 90.94 102 HIS A CA 1
ATOM 811 C C . HIS A 1 102 ? -9.729 -8.842 12.650 1.00 90.94 102 HIS A C 1
ATOM 813 O O . HIS A 1 102 ? -9.126 -8.677 11.591 1.00 90.94 102 HIS A O 1
ATOM 819 N N . LEU A 1 103 ? -9.562 -9.947 13.385 1.00 92.94 103 LEU A N 1
ATOM 820 C CA . LEU A 1 103 ? -8.700 -11.062 12.968 1.00 92.94 103 LEU A CA 1
ATOM 821 C C . LEU A 1 103 ? -9.169 -11.691 11.649 1.00 92.94 103 LEU A C 1
ATOM 823 O O . LEU A 1 103 ? -8.349 -11.981 10.778 1.00 92.94 103 LEU A O 1
ATOM 827 N N . THR A 1 104 ? -10.483 -11.842 11.479 1.00 94.69 104 THR A N 1
ATOM 828 C CA . THR A 1 104 ? -11.080 -12.338 10.229 1.00 94.69 104 THR A CA 1
ATOM 829 C C . THR A 1 104 ? -10.803 -11.376 9.070 1.00 94.69 104 THR A C 1
ATOM 831 O O . THR A 1 104 ? -10.393 -11.800 7.989 1.00 94.69 104 THR A O 1
ATOM 834 N N . ASN A 1 105 ? -10.937 -10.069 9.304 1.00 94.38 105 ASN A N 1
ATOM 835 C CA . ASN A 1 105 ? -10.651 -9.039 8.306 1.00 94.38 105 ASN A CA 1
ATOM 836 C C . ASN A 1 105 ? -9.167 -9.015 7.916 1.00 94.38 105 ASN A C 1
ATOM 838 O O . ASN A 1 105 ? -8.851 -8.945 6.728 1.00 94.38 105 ASN A O 1
ATOM 842 N N . ILE A 1 106 ? -8.257 -9.146 8.891 1.00 93.38 106 ILE A N 1
ATOM 843 C CA . ILE A 1 106 ? -6.817 -9.279 8.633 1.00 93.38 106 ILE A CA 1
ATOM 844 C C . ILE A 1 106 ? -6.551 -10.487 7.736 1.00 93.38 106 ILE A C 1
ATOM 846 O O . ILE A 1 106 ? -5.849 -10.353 6.735 1.00 93.38 106 ILE A O 1
ATOM 850 N N . ALA A 1 107 ? -7.123 -11.648 8.063 1.00 94.38 107 ALA A N 1
ATOM 851 C CA . ALA A 1 107 ? -6.940 -12.859 7.273 1.00 94.38 107 ALA A CA 1
ATOM 852 C C . ALA A 1 107 ? -7.425 -12.674 5.825 1.00 94.38 107 ALA A C 1
ATOM 854 O O . ALA A 1 107 ? -6.686 -12.992 4.895 1.00 94.38 107 ALA A O 1
ATOM 855 N N . ASN A 1 108 ? -8.609 -12.086 5.626 1.00 94.56 108 ASN A N 1
ATOM 856 C CA . ASN A 1 108 ? -9.165 -11.823 4.295 1.00 94.56 108 ASN A CA 1
ATOM 857 C C . ASN A 1 108 ? -8.274 -10.891 3.461 1.00 94.56 108 ASN A C 1
ATOM 859 O O . ASN A 1 108 ? -7.997 -11.172 2.294 1.00 94.56 108 ASN A O 1
ATOM 863 N N . VAL A 1 109 ? -7.794 -9.795 4.055 1.00 94.31 109 VAL A N 1
ATOM 864 C CA . VAL A 1 109 ? -6.914 -8.837 3.368 1.00 94.31 109 VAL A CA 1
ATOM 865 C C . VAL A 1 109 ? -5.568 -9.479 3.036 1.00 94.31 109 VAL A C 1
ATOM 867 O O . VAL A 1 109 ? -5.108 -9.380 1.899 1.00 94.31 109 VAL A O 1
ATOM 870 N N . LEU A 1 110 ? -4.947 -10.183 3.987 1.00 93.44 110 LEU A N 1
ATOM 871 C CA . LEU A 1 110 ? -3.680 -10.880 3.752 1.00 93.44 110 LEU A CA 1
ATOM 872 C C . LEU A 1 110 ? -3.808 -11.955 2.668 1.00 93.44 110 LEU A C 1
ATOM 874 O O . LEU A 1 110 ? -2.905 -12.080 1.843 1.00 93.44 110 LEU A O 1
ATOM 878 N N . HIS A 1 111 ? -4.929 -12.678 2.629 1.00 94.75 111 HIS A N 1
ATOM 879 C CA . HIS A 1 111 ? -5.213 -13.659 1.584 1.00 94.75 111 HIS A CA 1
ATOM 880 C C . HIS A 1 111 ? -5.300 -13.000 0.202 1.00 94.75 111 HIS A C 1
ATOM 882 O O . HIS A 1 111 ? -4.643 -13.450 -0.732 1.00 94.75 111 HIS A O 1
ATOM 888 N N . ARG A 1 112 ? -6.031 -11.883 0.069 1.00 93.69 112 ARG A N 1
ATOM 889 C CA . ARG A 1 112 ? -6.122 -11.135 -1.201 1.00 93.69 112 ARG A CA 1
ATOM 890 C C . ARG A 1 112 ? -4.762 -10.635 -1.682 1.00 93.69 112 ARG A C 1
ATOM 892 O O . ARG A 1 112 ? -4.450 -10.736 -2.866 1.00 93.69 112 ARG A O 1
ATOM 899 N N . LEU A 1 113 ? -3.947 -10.109 -0.769 1.00 92.44 113 LEU A N 1
ATOM 900 C CA . LEU A 1 113 ? -2.591 -9.663 -1.092 1.00 92.44 113 LEU A CA 1
ATOM 901 C C . LEU A 1 113 ? -1.710 -10.833 -1.542 1.00 92.44 113 LEU A C 1
ATOM 903 O O . LEU A 1 113 ? -0.961 -10.696 -2.510 1.00 92.44 113 LEU A O 1
ATOM 907 N N . TRP A 1 114 ? -1.830 -11.982 -0.878 1.00 92.25 114 TRP A N 1
ATOM 908 C CA . TRP A 1 114 ? -1.099 -13.193 -1.232 1.00 92.25 114 TRP A CA 1
ATOM 909 C C . TRP A 1 114 ? -1.471 -13.709 -2.627 1.00 92.25 114 TRP A C 1
ATOM 911 O O . TRP A 1 114 ? -0.576 -13.952 -3.437 1.00 92.25 114 TRP A O 1
ATOM 921 N N . ASP A 1 115 ? -2.767 -13.794 -2.943 1.00 93.19 115 ASP A N 1
ATOM 922 C CA . ASP A 1 115 ? -3.260 -14.212 -4.264 1.00 93.19 115 ASP A CA 1
ATOM 923 C C . ASP A 1 115 ? -2.760 -13.284 -5.381 1.00 93.19 115 ASP A C 1
ATOM 925 O O . ASP A 1 115 ? -2.417 -13.726 -6.477 1.00 93.19 115 ASP A O 1
ATOM 929 N N . ALA A 1 116 ? -2.639 -11.989 -5.081 1.00 88.81 116 ALA A N 1
ATOM 930 C CA . ALA A 1 116 ? -2.079 -10.988 -5.984 1.00 88.81 116 ALA A CA 1
ATOM 931 C C . ALA A 1 116 ? -0.537 -11.001 -6.056 1.00 88.81 116 ALA A C 1
ATOM 933 O O . ALA A 1 116 ? 0.056 -10.144 -6.716 1.00 88.81 116 ALA A O 1
ATOM 934 N N . SER A 1 117 ? 0.132 -11.949 -5.389 1.00 88.00 117 SER A N 1
ATOM 935 C CA . SER A 1 117 ? 1.597 -12.031 -5.279 1.00 88.00 117 SER A CA 1
ATOM 936 C C . SER A 1 117 ? 2.250 -10.779 -4.669 1.00 88.00 117 SER A C 1
ATOM 938 O O . SER A 1 117 ? 3.417 -10.474 -4.942 1.00 88.00 117 SER A O 1
ATOM 940 N N . LEU A 1 118 ? 1.515 -10.054 -3.823 1.00 87.88 118 LEU A N 1
ATOM 941 C CA . LEU A 1 118 ? 2.014 -8.904 -3.077 1.00 87.88 118 LEU A CA 1
ATOM 942 C C . LEU A 1 118 ? 2.625 -9.360 -1.751 1.00 87.88 118 LEU A C 1
ATOM 944 O O . LEU A 1 118 ? 2.107 -10.231 -1.054 1.00 87.88 118 LEU A O 1
ATOM 948 N N . LYS A 1 119 ? 3.760 -8.756 -1.391 1.00 84.69 119 LYS A N 1
ATOM 949 C CA . LYS A 1 119 ? 4.494 -9.092 -0.169 1.00 84.69 119 LYS A CA 1
ATOM 950 C C . LYS A 1 119 ? 4.323 -7.999 0.868 1.00 84.69 119 LYS A C 1
ATOM 952 O O . LYS A 1 119 ? 4.650 -6.842 0.621 1.00 84.69 119 LYS A O 1
ATOM 957 N N . VAL A 1 120 ? 3.897 -8.402 2.055 1.00 87.69 120 VAL A N 1
ATOM 958 C CA . VAL A 1 120 ? 3.820 -7.531 3.226 1.00 87.69 120 VAL A CA 1
ATOM 959 C C . VAL A 1 120 ? 5.142 -7.605 3.988 1.00 87.69 120 VAL A C 1
ATOM 961 O O . VAL A 1 120 ? 5.714 -8.684 4.136 1.00 87.69 120 VAL A O 1
ATOM 964 N N . LYS A 1 121 ? 5.651 -6.466 4.473 1.00 85.25 121 LYS A N 1
ATOM 965 C CA . LYS A 1 121 ? 6.871 -6.412 5.293 1.00 85.25 121 LYS A CA 1
ATOM 966 C C . LYS A 1 121 ? 6.501 -6.471 6.783 1.00 85.25 121 LYS A C 1
ATOM 968 O O . LYS A 1 121 ? 6.107 -5.436 7.318 1.00 85.25 121 LYS A O 1
ATOM 973 N N . PRO A 1 122 ? 6.712 -7.599 7.494 1.00 85.06 122 PRO A N 1
ATOM 974 C CA . PRO A 1 122 ? 6.214 -7.759 8.865 1.00 85.06 122 PRO A CA 1
ATOM 975 C C . PRO A 1 122 ? 6.765 -6.718 9.841 1.00 85.06 122 PRO A C 1
ATOM 977 O O . PRO A 1 122 ? 6.047 -6.240 10.708 1.00 85.06 122 PRO A O 1
ATOM 980 N N . SER A 1 123 ? 8.019 -6.291 9.655 1.00 82.44 123 SER A N 1
ATOM 981 C CA . SER A 1 123 ? 8.661 -5.286 10.513 1.00 82.44 123 SER A CA 1
ATOM 982 C C . SER A 1 123 ? 8.032 -3.887 10.428 1.00 82.44 123 SER A C 1
ATOM 984 O O . SER A 1 123 ? 8.455 -2.999 11.160 1.00 82.44 123 SER A O 1
ATOM 986 N N . LYS A 1 124 ? 7.136 -3.646 9.463 1.00 81.50 124 LYS A N 1
ATOM 987 C CA . LYS A 1 124 ? 6.402 -2.385 9.295 1.00 81.50 124 LYS A CA 1
ATOM 988 C C . LYS A 1 124 ? 4.918 -2.516 9.662 1.00 81.50 124 LYS A C 1
ATOM 990 O O . LYS A 1 124 ? 4.210 -1.517 9.627 1.00 81.50 124 LYS A O 1
ATOM 995 N N . CYS A 1 125 ? 4.443 -3.714 9.998 1.00 85.25 125 CYS A N 1
ATOM 996 C CA . CYS A 1 125 ? 3.040 -3.942 10.318 1.00 85.25 125 CYS A CA 1
ATOM 997 C C . CYS A 1 125 ? 2.758 -3.671 11.794 1.00 85.25 125 CYS A C 1
ATOM 999 O O . CYS A 1 125 ? 3.471 -4.154 12.672 1.00 85.25 125 CYS A O 1
ATOM 1001 N N . ASN A 1 126 ? 1.664 -2.959 12.057 1.00 85.25 126 ASN A N 1
ATOM 1002 C CA . ASN A 1 126 ? 1.139 -2.731 13.397 1.00 85.25 126 ASN A CA 1
ATOM 1003 C C . ASN A 1 126 ? -0.212 -3.443 13.515 1.00 85.25 126 ASN A C 1
ATOM 1005 O O . ASN A 1 126 ? -1.192 -2.997 12.928 1.00 85.25 126 ASN A O 1
ATOM 1009 N N . PHE A 1 127 ? -0.262 -4.555 14.249 1.00 85.06 127 PHE A N 1
ATOM 1010 C CA . PHE A 1 127 ? -1.481 -5.355 14.410 1.00 85.06 127 PHE A CA 1
ATOM 1011 C C . PHE A 1 127 ? -2.180 -5.077 15.743 1.00 85.06 127 PHE A C 1
ATOM 1013 O O . PHE A 1 127 ? -1.514 -4.803 16.744 1.00 85.06 127 PHE A O 1
ATOM 1020 N N . LEU A 1 128 ? -3.514 -5.213 15.752 1.00 82.19 128 LEU A N 1
ATOM 1021 C CA . LEU A 1 128 ? -4.365 -5.183 16.953 1.00 82.19 128 LEU A CA 1
ATOM 1022 C C . LEU A 1 128 ? -4.153 -3.930 17.821 1.00 82.19 128 LEU A C 1
ATOM 1024 O O . LEU A 1 128 ? -4.089 -3.998 19.050 1.00 82.19 128 LEU A O 1
ATOM 1028 N N . LYS A 1 129 ? -4.012 -2.771 17.175 1.00 81.81 129 LYS A N 1
ATOM 1029 C CA . LYS A 1 129 ? -3.880 -1.482 17.854 1.00 81.81 129 LYS A CA 1
ATOM 1030 C C . LYS A 1 129 ? -5.217 -0.750 17.856 1.00 81.81 129 LYS A C 1
ATOM 1032 O O . LYS A 1 129 ? -5.923 -0.755 16.857 1.00 81.81 129 LYS A O 1
ATOM 1037 N N . LYS A 1 130 ? -5.527 -0.091 18.976 1.00 77.50 130 LYS A N 1
ATOM 1038 C CA . LYS A 1 130 ? -6.658 0.849 19.069 1.00 77.50 130 LYS A CA 1
ATOM 1039 C C . LYS A 1 130 ? -6.381 2.168 18.343 1.00 77.50 130 LYS A C 1
ATOM 1041 O O . LYS A 1 130 ? -7.315 2.881 17.999 1.00 77.50 130 LYS A O 1
ATOM 1046 N N . GLU A 1 131 ? -5.102 2.473 18.128 1.00 79.69 131 GLU A N 1
ATOM 1047 C CA . GLU A 1 131 ? -4.639 3.687 17.467 1.00 79.69 131 GLU A CA 1
ATOM 1048 C C . GLU A 1 131 ? -3.479 3.362 16.530 1.00 79.69 131 GLU A C 1
ATOM 1050 O O . GLU A 1 131 ? -2.597 2.566 16.872 1.00 79.69 131 GLU A O 1
ATOM 1055 N N . VAL A 1 132 ? -3.464 3.973 15.349 1.00 81.19 132 VAL A N 1
ATOM 1056 C CA . VAL A 1 132 ? -2.424 3.750 14.341 1.00 81.19 132 VAL A CA 1
ATOM 1057 C C . VAL A 1 132 ? -1.961 5.070 13.745 1.00 81.19 132 VAL A C 1
ATOM 1059 O O . VAL A 1 132 ? -2.763 5.951 13.458 1.00 81.19 132 VAL A O 1
ATOM 1062 N N . LEU A 1 133 ? -0.651 5.211 13.549 1.00 77.19 133 LEU A N 1
ATOM 1063 C CA . LEU A 1 133 ? -0.093 6.329 12.797 1.00 77.19 133 LEU A CA 1
ATOM 1064 C C . LEU A 1 133 ? -0.218 6.035 11.298 1.00 77.19 133 LEU A C 1
ATOM 1066 O O . LEU A 1 133 ? 0.320 5.035 10.824 1.00 77.19 133 LEU A O 1
ATOM 1070 N N . PHE A 1 134 ? -0.878 6.919 10.558 1.00 73.56 134 PHE A N 1
ATOM 1071 C CA . PHE A 1 134 ? -1.112 6.786 9.126 1.00 73.56 134 PHE A CA 1
ATOM 1072 C C . PHE A 1 134 ? -0.914 8.120 8.409 1.00 73.56 134 PHE A C 1
ATOM 1074 O O . PHE A 1 134 ? -1.564 9.114 8.727 1.00 73.56 134 PHE A O 1
ATOM 1081 N N . SER A 1 135 ? 0.022 8.155 7.455 1.00 69.50 135 SER A N 1
ATOM 1082 C CA . SER A 1 135 ? 0.401 9.371 6.717 1.00 69.50 135 SER A CA 1
ATOM 1083 C C . SER A 1 135 ? 0.616 10.605 7.620 1.00 69.50 135 SER A C 1
ATOM 1085 O O . SER A 1 135 ? 0.188 11.710 7.292 1.00 69.50 135 SER A O 1
ATOM 1087 N N . GLY A 1 136 ? 1.242 10.405 8.789 1.00 72.44 136 GLY A N 1
ATOM 1088 C CA . GLY A 1 136 ? 1.527 11.460 9.773 1.00 72.44 136 GLY A CA 1
ATOM 1089 C C . GLY A 1 136 ? 0.408 11.762 10.777 1.00 72.44 136 GLY A C 1
ATOM 1090 O O . GLY A 1 136 ? 0.655 12.492 11.731 1.00 72.44 136 GLY A O 1
ATOM 1091 N N . HIS A 1 137 ? -0.774 11.164 10.621 1.00 72.25 137 HIS A N 1
ATOM 1092 C CA . HIS A 1 137 ? -1.932 11.387 11.487 1.00 72.25 137 HIS A CA 1
ATOM 1093 C C . HIS A 1 137 ? -2.171 10.185 12.397 1.00 72.25 137 HIS A C 1
ATOM 1095 O O . HIS A 1 137 ? -1.999 9.041 11.977 1.00 72.25 137 HIS A O 1
ATOM 1101 N N . VAL A 1 138 ? -2.575 10.425 13.643 1.00 78.81 138 VAL A N 1
ATOM 1102 C CA . VAL A 1 138 ? -3.005 9.348 14.540 1.00 78.81 138 VAL A CA 1
ATOM 1103 C C . VAL A 1 138 ? -4.476 9.071 14.265 1.00 78.81 138 VAL A C 1
ATOM 1105 O O . VAL A 1 138 ? -5.323 9.938 14.454 1.00 78.81 138 VAL A O 1
ATOM 1108 N N . ILE A 1 139 ? -4.778 7.869 13.792 1.00 77.62 139 ILE A N 1
ATOM 1109 C CA . ILE A 1 139 ? -6.144 7.388 13.608 1.00 77.62 139 ILE A CA 1
ATOM 1110 C C . ILE A 1 139 ? -6.534 6.631 14.867 1.00 77.62 139 ILE A C 1
ATOM 1112 O O . ILE A 1 139 ? -5.814 5.726 15.294 1.00 77.62 139 ILE A O 1
ATOM 1116 N N . SER A 1 140 ? -7.665 7.003 15.459 1.00 78.38 140 SER A N 1
ATOM 1117 C CA . SER A 1 140 ? -8.205 6.375 16.668 1.00 78.38 140 SER A CA 1
ATOM 1118 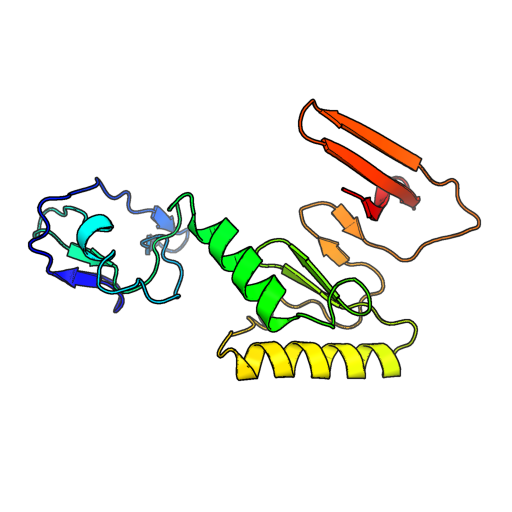C C . SER A 1 140 ? -9.714 6.210 16.558 1.00 78.38 140 SER A C 1
ATOM 1120 O O . SER A 1 140 ? -10.350 6.859 15.730 1.00 78.38 140 SER A O 1
ATOM 1122 N N . ASP A 1 141 ? -10.284 5.358 17.408 1.00 76.62 141 ASP A N 1
ATOM 1123 C CA . ASP A 1 141 ? -11.734 5.165 17.466 1.00 76.62 141 ASP A CA 1
ATOM 1124 C C . ASP A 1 141 ? -12.471 6.478 17.785 1.00 76.62 141 ASP A C 1
ATOM 1126 O O . ASP A 1 141 ? -11.908 7.374 18.406 1.00 76.62 141 ASP A O 1
ATOM 1130 N N . LYS A 1 142 ? -13.732 6.619 17.390 1.00 77.44 142 LYS A N 1
ATOM 1131 C CA . LYS A 1 142 ? -14.512 7.833 17.677 1.00 77.44 142 LYS A CA 1
ATOM 1132 C C . LYS A 1 142 ? -14.996 7.849 19.123 1.00 77.44 142 LYS A C 1
ATOM 1134 O O . LYS A 1 142 ? -15.460 6.836 19.640 1.00 77.44 142 LYS A O 1
ATOM 1139 N N . ASP A 1 143 ? -14.950 9.013 19.754 1.00 78.75 143 ASP A N 1
ATOM 1140 C CA . ASP A 1 143 ? -15.546 9.233 21.067 1.00 78.75 143 ASP A CA 1
ATOM 1141 C C . ASP A 1 143 ? -16.747 10.174 20.943 1.00 78.75 143 ASP A C 1
ATOM 1143 O O . ASP A 1 143 ? -16.594 11.381 20.814 1.00 78.75 143 ASP A O 1
ATOM 1147 N N . PHE A 1 144 ? -17.966 9.639 20.995 1.00 80.50 144 PHE A N 1
ATOM 1148 C CA . PHE A 1 144 ? -19.182 10.453 20.866 1.00 80.50 144 PHE A CA 1
ATOM 1149 C C . PHE A 1 144 ? -19.389 11.470 21.998 1.00 80.50 144 PHE A C 1
ATOM 1151 O O . PHE A 1 144 ? -20.260 12.327 21.874 1.00 80.50 144 PHE A O 1
ATOM 1158 N N . SER A 1 145 ? -18.630 11.375 23.093 1.00 82.00 145 SER A N 1
ATOM 1159 C CA . SER A 1 145 ? -18.667 12.364 24.174 1.00 82.00 145 SER A CA 1
ATOM 1160 C C . SER A 1 145 ? -17.812 13.605 23.895 1.00 82.00 145 SER A C 1
ATOM 1162 O O . SER A 1 145 ? -17.952 14.605 24.595 1.00 82.00 145 SER A O 1
ATOM 1164 N N . GLN A 1 146 ? -16.952 13.556 22.874 1.00 81.44 146 GLN A N 1
ATOM 1165 C CA . GLN A 1 146 ? -16.045 14.640 22.504 1.00 81.44 146 GLN A CA 1
ATOM 1166 C C . GLN A 1 146 ? -16.540 15.389 21.262 1.00 81.44 146 GLN A C 1
ATOM 1168 O O . GLN A 1 146 ? -17.194 14.816 20.387 1.00 81.44 146 GLN A O 1
ATOM 1173 N N . GLU A 1 147 ? -16.201 16.677 21.165 1.00 83.38 147 GLU A N 1
ATOM 1174 C CA . GLU A 1 147 ? -16.515 17.486 19.986 1.00 83.38 147 GLU A CA 1
ATOM 1175 C C . GLU A 1 147 ? -15.795 16.962 18.745 1.00 83.38 147 GLU A C 1
ATOM 1177 O O . GLU A 1 147 ? -14.605 16.648 18.778 1.00 83.38 147 GLU A O 1
ATOM 1182 N N . PHE A 1 148 ? -16.530 16.896 17.637 1.00 87.12 148 PHE A N 1
ATOM 1183 C CA . PHE A 1 148 ? -15.975 16.585 16.328 1.00 87.12 148 PHE A CA 1
ATOM 1184 C C . PHE A 1 148 ? -15.548 17.873 15.633 1.00 87.12 148 PHE A C 1
ATOM 1186 O O . PHE A 1 148 ? -16.333 18.816 15.520 1.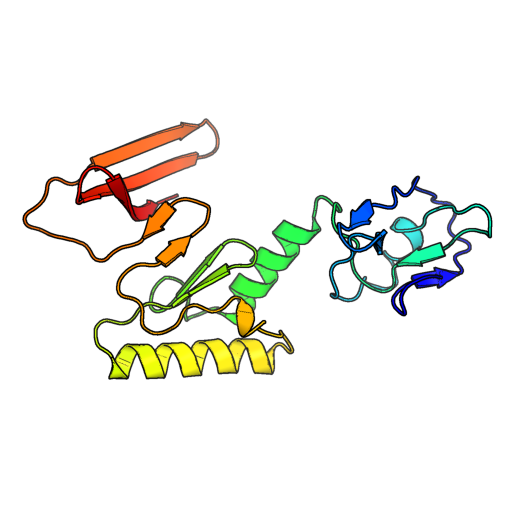00 87.12 148 PHE A O 1
ATOM 1193 N N . ILE A 1 149 ? -14.326 17.877 15.118 1.00 86.50 149 ILE A N 1
ATOM 1194 C CA . ILE A 1 149 ? -13.780 18.939 14.283 1.00 86.50 149 ILE A CA 1
ATOM 1195 C C . ILE A 1 149 ? -13.933 18.482 12.832 1.00 86.50 149 ILE A C 1
ATOM 1197 O O . ILE A 1 149 ? -13.638 17.335 12.497 1.00 86.50 149 ILE A O 1
ATOM 1201 N N . LEU A 1 150 ? -14.477 19.352 11.983 1.00 86.94 150 LEU A N 1
ATOM 1202 C CA . LEU A 1 150 ? -14.676 19.072 10.565 1.00 86.94 150 LEU A CA 1
ATOM 1203 C C . LEU A 1 150 ? -13.957 20.129 9.741 1.00 86.94 150 LEU A C 1
ATOM 1205 O O . LEU A 1 150 ? -14.503 21.207 9.494 1.00 86.94 150 LEU A O 1
ATOM 1209 N N . ASP A 1 151 ? -12.770 19.774 9.274 1.00 84.62 151 ASP A N 1
ATOM 1210 C CA . ASP A 1 151 ? -12.021 20.587 8.333 1.00 84.62 151 ASP A CA 1
ATOM 1211 C C . ASP A 1 151 ? -12.492 20.282 6.920 1.00 84.62 151 ASP A C 1
ATOM 1213 O O . ASP A 1 151 ? -12.644 19.126 6.523 1.00 84.62 151 ASP A O 1
ATOM 1217 N N . LYS A 1 152 ? -12.763 21.331 6.148 1.00 85.81 152 LYS A N 1
ATOM 1218 C CA . LYS A 1 152 ? -13.197 21.219 4.756 1.00 85.81 152 LYS A CA 1
ATOM 1219 C C . LYS A 1 152 ? -12.275 22.052 3.893 1.00 85.81 152 LYS A C 1
ATOM 1221 O O . LYS A 1 152 ? -12.042 23.219 4.196 1.00 85.81 152 LYS A O 1
ATOM 1226 N N . ASP A 1 153 ? -11.826 21.465 2.798 1.00 82.06 153 ASP A N 1
ATOM 1227 C CA . ASP A 1 153 ? -11.119 22.162 1.735 1.00 82.06 153 ASP A CA 1
ATOM 1228 C C . ASP A 1 153 ? -11.859 21.927 0.415 1.00 82.06 153 ASP A C 1
ATOM 1230 O O . ASP A 1 153 ? -12.304 20.817 0.118 1.00 82.06 153 ASP A O 1
ATOM 1234 N N . ALA A 1 154 ? -12.044 22.983 -0.368 1.00 79.44 154 ALA A N 1
ATOM 1235 C CA . ALA A 1 154 ? -12.767 22.926 -1.629 1.00 79.44 154 ALA A CA 1
ATOM 1236 C C . ALA A 1 154 ? -11.921 23.563 -2.729 1.00 79.44 154 ALA A C 1
ATOM 1238 O O . ALA A 1 15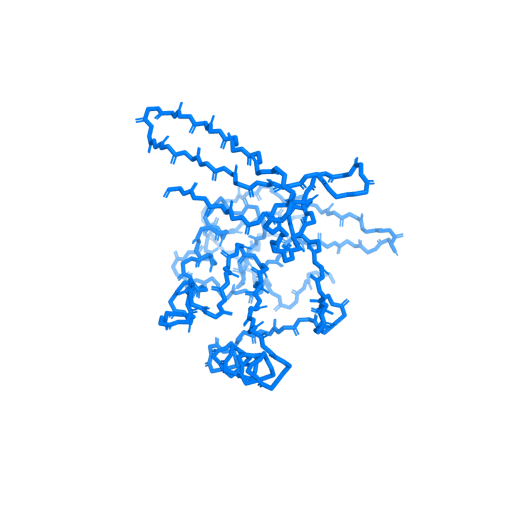4 ? -11.515 24.720 -2.638 1.00 79.44 154 ALA A O 1
ATOM 1239 N N . SER A 1 155 ? -11.694 22.799 -3.795 1.00 81.81 155 SER A N 1
ATOM 1240 C CA . SER A 1 155 ? -10.998 23.242 -5.001 1.00 81.81 155 SER A CA 1
ATOM 1241 C C . SER A 1 155 ? -11.926 23.151 -6.214 1.00 81.81 155 SER A C 1
ATOM 1243 O O . SER A 1 155 ? -12.958 22.480 -6.167 1.00 81.81 155 SER A O 1
ATOM 1245 N N . ASN A 1 156 ? -11.529 23.760 -7.335 1.00 74.19 156 ASN A N 1
ATOM 1246 C CA . ASN A 1 156 ? -12.270 23.651 -8.600 1.00 74.19 156 ASN A CA 1
ATOM 1247 C C . ASN A 1 156 ? -12.381 22.207 -9.136 1.00 74.19 156 ASN A C 1
ATOM 1249 O O . ASN A 1 156 ? -13.153 21.979 -10.062 1.00 74.19 156 ASN A O 1
ATOM 1253 N N . GLU A 1 157 ? -11.641 21.244 -8.573 1.00 72.81 157 GLU A N 1
ATOM 1254 C CA . GLU A 1 157 ? -11.662 19.835 -8.995 1.00 72.81 157 GLU A CA 1
ATOM 1255 C C . GLU A 1 157 ? -12.296 18.883 -7.963 1.00 72.81 157 GLU A C 1
ATOM 1257 O O . GLU A 1 157 ? -12.401 17.686 -8.223 1.00 72.81 157 GLU A O 1
ATOM 1262 N N . GLY A 1 158 ? -12.744 19.380 -6.803 1.00 68.38 158 GLY A N 1
ATOM 1263 C CA . GLY A 1 158 ? -13.405 18.547 -5.792 1.00 68.38 158 GLY A CA 1
ATOM 1264 C C . GLY A 1 158 ? -13.430 19.146 -4.385 1.00 68.38 158 GLY A C 1
ATOM 1265 O O . GLY A 1 158 ? -12.674 20.071 -4.070 1.00 68.38 158 GLY A O 1
ATOM 1266 N N . ILE A 1 159 ? -14.299 18.585 -3.537 1.00 78.00 159 ILE A N 1
ATOM 1267 C CA . ILE A 1 159 ? -14.437 18.919 -2.113 1.00 78.00 159 ILE A CA 1
ATOM 1268 C C . ILE A 1 159 ? -13.817 17.788 -1.299 1.00 78.00 159 ILE A C 1
ATOM 1270 O O . ILE A 1 159 ? -14.167 16.629 -1.486 1.00 78.00 159 ILE A O 1
ATOM 1274 N N . ARG A 1 160 ? -12.936 18.128 -0.364 1.00 76.94 160 ARG A N 1
ATOM 1275 C CA . ARG A 1 160 ? -12.361 17.197 0.606 1.00 76.94 160 ARG A CA 1
ATOM 1276 C C . ARG A 1 160 ? -12.743 17.637 2.008 1.00 76.94 160 ARG A C 1
ATOM 1278 O O . ARG A 1 160 ? -12.818 18.828 2.299 1.00 76.94 160 ARG A O 1
ATOM 1285 N N . ALA A 1 161 ? -12.990 16.679 2.883 1.00 82.69 161 ALA A N 1
ATOM 1286 C CA . ALA A 1 161 ? -13.253 16.942 4.283 1.00 82.69 161 ALA A CA 1
ATOM 1287 C C . ALA A 1 161 ? -12.534 15.928 5.172 1.00 82.69 161 ALA A C 1
ATOM 1289 O O . ALA A 1 161 ? -12.443 14.744 4.844 1.00 82.69 161 ALA A O 1
ATOM 1290 N N . VAL A 1 162 ? -12.039 16.396 6.310 1.00 84.62 162 VAL A N 1
ATOM 1291 C CA . VAL A 1 162 ? -11.414 15.581 7.348 1.00 84.62 162 VAL A CA 1
ATOM 1292 C C . VAL A 1 162 ? -12.228 15.758 8.616 1.00 84.62 162 VAL A C 1
ATOM 1294 O O . VAL A 1 162 ? -12.460 16.878 9.061 1.00 84.62 162 VAL A O 1
ATOM 1297 N N . LEU A 1 163 ? -12.698 14.648 9.177 1.00 83.94 163 LEU A N 1
ATOM 1298 C CA . LEU A 1 163 ? -13.361 14.620 10.472 1.00 83.94 163 LEU A CA 1
ATOM 1299 C C . LEU A 1 163 ? -12.361 14.123 11.518 1.00 83.94 163 LEU A C 1
ATOM 1301 O O . LEU A 1 163 ? -11.852 13.003 11.394 1.00 83.94 163 LEU A O 1
ATOM 1305 N N . SER A 1 164 ? -12.105 14.921 12.548 1.00 88.38 164 SER A N 1
ATOM 1306 C CA . SER A 1 164 ? -11.119 14.656 13.599 1.00 88.38 164 SER A CA 1
ATOM 1307 C C . SER A 1 164 ? -11.664 14.958 15.003 1.00 88.38 164 SER A C 1
ATOM 1309 O O . SER A 1 164 ? -12.748 15.520 15.170 1.00 88.38 164 SER A O 1
ATOM 1311 N N . GLN A 1 165 ? -10.938 14.517 16.034 1.00 87.69 165 GLN A N 1
ATOM 1312 C CA . GLN A 1 165 ? -11.207 14.806 17.447 1.00 87.69 165 GLN A CA 1
ATOM 1313 C C . GLN A 1 165 ? -9.911 15.129 18.188 1.00 87.69 165 GLN A C 1
ATOM 1315 O O . GLN A 1 165 ? -8.887 14.485 17.966 1.00 87.69 165 GLN A O 1
ATOM 1320 N N . CYS A 1 166 ? -9.964 16.089 19.111 1.00 83.38 166 CYS A N 1
ATOM 1321 C CA . CYS A 1 166 ? -8.841 16.398 19.992 1.00 83.38 166 CYS A CA 1
ATOM 1322 C C . CYS A 1 166 ? -8.832 15.468 21.210 1.00 83.38 166 CYS A C 1
ATOM 1324 O O . CYS A 1 166 ? -9.623 15.641 22.134 1.00 83.38 166 CYS A O 1
ATOM 1326 N N . LYS A 1 167 ? -7.884 14.530 21.243 1.00 80.06 167 LYS A N 1
ATOM 1327 C CA . LYS A 1 167 ? -7.651 13.610 22.361 1.00 80.06 167 LYS A CA 1
ATOM 1328 C C . LYS A 1 167 ? -6.288 13.874 22.976 1.00 80.06 167 LYS A C 1
ATOM 1330 O O . LYS A 1 167 ? -5.288 13.948 22.272 1.00 80.06 167 LYS A O 1
ATOM 1335 N N . GLU A 1 168 ? -6.248 14.057 24.294 1.00 81.12 168 GLU A N 1
ATOM 1336 C CA . GLU A 1 168 ? -5.001 14.304 25.042 1.00 81.12 168 GLU A CA 1
ATOM 1337 C C . GLU A 1 168 ? -4.144 15.459 24.468 1.00 81.12 168 GLU A C 1
ATOM 1339 O O . GLU A 1 168 ? -2.914 15.424 24.483 1.00 81.12 168 GLU A O 1
ATOM 1344 N N . GLY A 1 169 ? -4.797 16.499 23.936 1.00 80.00 169 GLY A N 1
ATOM 1345 C CA . GLY A 1 169 ? -4.126 17.660 23.340 1.00 80.00 169 GLY A CA 1
ATOM 1346 C C . GLY A 1 169 ? -3.538 17.423 21.944 1.00 80.00 169 GLY A C 1
ATOM 1347 O O . GLY A 1 169 ? -2.808 18.280 21.446 1.00 80.00 169 GLY A O 1
ATOM 1348 N N . LYS A 1 170 ? -3.840 16.288 21.305 1.00 81.62 170 LYS A N 1
ATOM 1349 C CA . LYS A 1 170 ? -3.487 15.993 19.913 1.00 81.62 170 LYS A CA 1
ATOM 1350 C C . LYS A 1 170 ? -4.733 15.773 19.079 1.00 81.62 170 LYS A C 1
ATOM 1352 O O . LYS A 1 170 ? -5.735 15.250 19.554 1.00 81.62 170 LYS A O 1
ATOM 1357 N N . GLU A 1 171 ? -4.646 16.139 17.812 1.00 81.44 171 GLU A N 1
ATOM 1358 C CA . GLU A 1 171 ? -5.707 15.888 16.852 1.00 81.44 171 GLU A CA 1
ATOM 1359 C C . GLU A 1 171 ? -5.602 14.466 16.291 1.00 81.44 171 GLU A C 1
ATOM 1361 O O . GLU A 1 171 ? -4.549 14.035 15.812 1.00 81.44 171 GLU A O 1
ATOM 1366 N N . HIS A 1 172 ? -6.699 13.723 16.391 1.00 81.62 172 HIS A N 1
ATOM 1367 C CA . HIS A 1 172 ? -6.825 12.350 15.929 1.00 81.62 172 HIS A CA 1
ATOM 1368 C C . HIS A 1 172 ? -7.850 12.301 14.798 1.00 81.62 172 HIS A C 1
ATOM 1370 O O . HIS A 1 172 ? -9.006 12.684 14.983 1.00 81.62 172 HIS A O 1
ATOM 1376 N N . VAL A 1 173 ? -7.447 11.811 13.627 1.00 80.56 173 VAL A N 1
ATOM 1377 C CA . VAL A 1 173 ? -8.340 11.731 12.466 1.00 80.56 173 VAL A CA 1
ATOM 1378 C C . VAL A 1 173 ? -9.246 10.510 12.587 1.00 80.56 173 VAL A C 1
ATOM 1380 O O . VAL A 1 173 ? -8.786 9.411 12.892 1.00 80.56 173 VAL A O 1
ATOM 1383 N N . ILE A 1 174 ? -10.536 10.704 12.320 1.00 80.88 174 ILE A N 1
ATOM 1384 C CA . ILE A 1 174 ? -11.557 9.654 12.368 1.00 80.88 174 ILE A CA 1
ATOM 1385 C C . ILE A 1 174 ? -11.931 9.216 10.956 1.00 80.88 174 ILE A C 1
ATOM 1387 O O . ILE A 1 174 ? -11.948 8.021 10.673 1.00 80.88 174 ILE A O 1
ATOM 1391 N N . VAL A 1 175 ? -12.231 10.166 10.064 1.00 76.81 175 VAL A N 1
ATOM 1392 C CA . VAL A 1 175 ? -12.651 9.875 8.684 1.00 76.81 175 VAL A CA 1
ATOM 1393 C C . VAL A 1 175 ? -12.101 10.919 7.720 1.00 76.81 175 VAL A C 1
ATOM 1395 O O . VAL A 1 175 ? -12.140 12.115 7.997 1.00 76.81 175 VAL A O 1
ATOM 1398 N N . TYR A 1 176 ? -11.661 10.449 6.554 1.00 73.56 176 TYR A N 1
ATOM 1399 C CA . TYR A 1 176 ? -11.444 11.269 5.365 1.00 73.56 176 TYR A CA 1
ATOM 1400 C C . TYR A 1 176 ? -12.620 11.095 4.398 1.00 73.56 176 TYR A C 1
ATOM 1402 O O . TYR A 1 176 ? -13.014 9.968 4.100 1.00 73.56 176 TYR A O 1
ATOM 1410 N N . ALA A 1 177 ? -13.148 12.205 3.891 1.00 70.31 177 ALA A N 1
ATOM 1411 C CA . ALA A 1 177 ? -14.126 12.257 2.813 1.00 70.31 177 ALA A CA 1
ATOM 1412 C C . ALA A 1 177 ? -13.548 13.072 1.645 1.00 70.31 177 ALA A C 1
ATOM 1414 O O . ALA A 1 177 ? -12.882 14.087 1.850 1.00 70.31 177 ALA A O 1
ATOM 1415 N N . SER A 1 178 ? -13.770 12.610 0.419 1.00 64.06 178 SER A N 1
ATOM 1416 C CA . SER A 1 178 ? -13.282 13.211 -0.826 1.00 64.06 178 SER A CA 1
ATOM 1417 C C . SER A 1 178 ? -14.307 13.023 -1.931 1.00 64.06 178 SER A C 1
ATOM 1419 O O . SER A 1 178 ? -15.136 12.097 -1.803 1.00 64.06 178 SER A O 1
#

Foldseek 3Di:
DDDPFKDADPAPDADEFDWDQDPVRDTDFQFDAAADDPVCQSVQWYDDPVHIMTGRGHGPPPPCPQVVQQVLLCVLCPPVDPPAWDDDRPDIDGDAPDPVRSVVSVVVSVVSCVVVVHDDDPVPDDPPDQWDQDPNAIAHADDPVFDWDKDWDDDPVGIKIWIWTQDPNDIHTHDIDD

Organism: Amphimedon queenslandica (NCBI:txid400682)

Secondary structure (DSSP, 8-state):
---TTEEE---S--EE--PEEPTTS-EE--EEEEEPPHHHHGGG-EEETTEEEEESEEETT-TTHHHHHHHHHHHHTTTTBTTTEEEETTEEEE--SSHHHHHHHHHHHHHHHHHTT----GGG---S-SEEEETTEEEE---TTSPPEEEEEEETTEEEEEEEEEETTEEEEEEEE-

Sequence (178 aa):
MFDRNVSPSQSPWSSPVILVKKKDGSLHFCVDYRKVAEDNREKTAFSTRNGLFQFDVMPFGLCNALARFQRLMDMVLAGLLWDICLVYIDDVIIMGRDCNSHLTNIANVLHRLWDASLKVKPSKCNFLKKEVLFSGHVISDKDFSQEFILDKDASNEGIRAVLSQCKEGKEHVIVYAS

pLDDT: mean 79.99, std 9.61, range [47.28, 94.75]

Radius of gyration: 20.76 Å; chains: 1; bounding box: 49×38×53 Å

InterPro domains:
  IPR000477 Reverse transcriptase domain [PF00078] (37-138)
  IPR041373 Reverse transcriptase, RNase H-like domain [PF17917] (143-178)
  IPR043128 Reverse transcriptase/Diguanylate cyclase domain [G3DSA:3.30.70.270] (65-139)
  IPR043502 DNA/RNA polymerase superfamily [SSF56672] (6-178)
  IPR053134 RNA-directed DNA polymerase homolog [PTHR24559] (35-176)